Protein AF-A0A832SQQ9-F1 (afdb_monomer_lite)

Foldseek 3Di:
DDDPPPPPPPPLCALVNLCPDPLLVVVLVVQVVLFKDFQVVSCVVVVDDSVVSVVSLVSCVSNPQWKWFDAPNGIMIGGNVQDQQNVQQSCCCVPVVDGDDPVRSVRRVVRIPVVD

Sequence (116 aa):
MFAVIAPLYTRFVKPLEALSNARRRAIYDYIRERGYSWPRELERVFNMAYGEVCWHLTVLERVGLIYNFYALKRRFYVNKGLPLDEAIIKIFREQAGREPSEEEVLKARRSCSQLL

InterPro domains:
  IPR011991 ArsR-like helix-turn-helix domain [cd00090] (16-77)
  IPR036388 Winged helix-like DNA-binding domain superfamily [G3DSA:1.10.10.10] (16-82)
  IPR036390 Winged helix DNA-binding domain superfamily [SSF46785] (10-77)

Radius of gyration: 16.13 Å; chains: 1; bounding box: 37×48×33 Å

Organism: NCBI:txid13773

pLDDT: mean 88.25, std 15.77, range [41.59, 98.12]

Structure (mmCIF, N/CA/C/O backbone):
data_AF-A0A832SQQ9-F1
#
_entry.id   AF-A0A832SQQ9-F1
#
loop_
_atom_site.group_PDB
_atom_site.id
_atom_site.type_symbol
_atom_site.label_atom_id
_atom_site.label_alt_id
_atom_site.label_comp_id
_atom_site.label_asym_id
_atom_site.label_entity_id
_atom_site.label_seq_id
_atom_site.pdbx_PDB_ins_code
_atom_site.Cartn_x
_atom_site.Cartn_y
_atom_site.Cartn_z
_atom_site.occupancy
_atom_site.B_iso_or_equiv
_atom_site.auth_seq_id
_atom_site.auth_comp_id
_atom_site.auth_asym_id
_atom_site.auth_atom_id
_atom_site.pdbx_PDB_model_num
ATOM 1 N N . MET A 1 1 ? 21.762 39.108 -14.648 1.00 44.88 1 MET A N 1
ATOM 2 C CA . MET A 1 1 ? 20.997 38.232 -13.734 1.00 44.88 1 MET A CA 1
ATOM 3 C C . MET A 1 1 ? 20.783 36.918 -14.470 1.00 44.88 1 MET A C 1
ATOM 5 O O . MET A 1 1 ? 20.034 36.901 -15.436 1.00 44.88 1 MET A O 1
ATOM 9 N N . PHE A 1 2 ? 21.559 35.878 -14.155 1.00 41.59 2 PHE A N 1
ATOM 10 C CA . PHE A 1 2 ? 21.510 34.613 -14.895 1.00 41.59 2 PHE A CA 1
ATOM 11 C C . PHE A 1 2 ? 20.227 33.858 -14.538 1.00 41.59 2 PHE A C 1
ATOM 13 O O . PHE A 1 2 ? 20.039 33.457 -13.392 1.00 41.59 2 PHE A O 1
ATOM 20 N N . ALA A 1 3 ? 19.342 33.689 -15.519 1.00 46.78 3 ALA A N 1
ATOM 21 C CA . ALA A 1 3 ? 18.223 32.768 -15.421 1.00 46.78 3 ALA A CA 1
ATOM 22 C C . ALA A 1 3 ? 18.786 31.341 -15.415 1.00 46.78 3 ALA A C 1
ATOM 24 O O . ALA A 1 3 ? 19.327 30.870 -16.416 1.00 46.78 3 ALA A O 1
ATOM 25 N N . VAL A 1 4 ? 18.695 30.664 -14.272 1.00 48.28 4 VAL A N 1
ATOM 26 C CA . VAL A 1 4 ? 18.983 29.233 -14.176 1.00 48.28 4 VAL A CA 1
ATOM 27 C C . VAL A 1 4 ? 17.830 28.507 -14.861 1.00 48.28 4 VAL A C 1
ATOM 29 O O . VAL A 1 4 ? 16.785 28.260 -14.263 1.00 48.28 4 VAL A O 1
ATOM 32 N N . ILE A 1 5 ? 18.003 28.201 -16.145 1.00 49.81 5 ILE A N 1
ATOM 33 C CA . ILE A 1 5 ? 17.126 27.289 -16.876 1.00 49.81 5 ILE A CA 1
ATOM 34 C C . ILE A 1 5 ? 17.463 25.886 -16.364 1.00 49.81 5 ILE A C 1
ATOM 36 O O . ILE A 1 5 ? 18.318 25.192 -16.912 1.00 49.81 5 ILE A O 1
ATOM 40 N N . ALA A 1 6 ? 16.848 25.485 -15.252 1.00 50.78 6 ALA A N 1
ATOM 41 C CA . ALA A 1 6 ? 16.865 24.088 -14.846 1.00 50.78 6 ALA A CA 1
ATOM 42 C C . ALA A 1 6 ? 16.151 23.287 -15.946 1.00 50.78 6 ALA A C 1
ATOM 44 O O . ALA A 1 6 ? 15.021 23.635 -16.307 1.00 50.78 6 ALA A O 1
ATOM 45 N N . PRO A 1 7 ? 16.770 22.246 -16.526 1.00 49.34 7 PRO A N 1
ATOM 46 C CA . PRO A 1 7 ? 16.113 21.497 -17.572 1.00 49.34 7 PRO A CA 1
ATOM 47 C C . PRO A 1 7 ? 14.955 20.725 -16.939 1.00 49.34 7 PRO A C 1
ATOM 49 O O . PRO A 1 7 ? 15.138 19.879 -16.063 1.00 49.34 7 PRO A O 1
ATOM 52 N N . LEU A 1 8 ? 13.750 21.052 -17.400 1.00 50.12 8 LEU A N 1
ATOM 53 C CA . LEU A 1 8 ? 12.468 20.441 -17.067 1.00 50.12 8 LEU A CA 1
ATOM 54 C C . LEU A 1 8 ? 12.406 19.011 -17.639 1.00 50.12 8 LEU A C 1
ATOM 56 O O . LEU A 1 8 ? 11.527 18.665 -18.419 1.00 50.12 8 LEU A O 1
ATOM 60 N N . TYR A 1 9 ? 13.342 18.140 -17.258 1.00 45.09 9 TYR A N 1
ATOM 61 C CA . TYR A 1 9 ? 13.220 16.699 -17.472 1.00 45.09 9 TYR A CA 1
ATOM 62 C C . TYR A 1 9 ? 12.302 16.105 -16.406 1.00 45.09 9 TYR A C 1
ATOM 64 O O . TYR A 1 9 ? 12.638 15.128 -15.738 1.00 45.09 9 TYR A O 1
ATOM 72 N N . THR A 1 10 ? 11.085 16.632 -16.289 1.00 51.34 10 THR A N 1
ATOM 73 C CA . THR A 1 10 ? 9.987 15.796 -15.814 1.00 51.34 10 THR A CA 1
ATOM 74 C C . THR A 1 10 ? 9.669 14.855 -16.973 1.00 51.34 10 THR A C 1
ATOM 76 O O . THR A 1 10 ? 8.699 15.036 -17.701 1.00 51.34 10 THR A O 1
ATOM 79 N N . ARG A 1 11 ? 10.553 13.875 -17.224 1.00 53.19 11 ARG A N 1
ATOM 80 C CA . ARG A 1 11 ? 10.222 12.744 -18.089 1.00 53.19 11 ARG A CA 1
ATOM 81 C C . ARG A 1 11 ? 8.979 12.135 -17.462 1.00 53.19 11 ARG A C 1
ATOM 83 O O . ARG A 1 11 ? 9.046 11.616 -16.348 1.00 53.19 11 ARG A O 1
ATOM 90 N N . PHE A 1 12 ? 7.853 12.240 -18.155 1.00 55.38 12 PHE A N 1
ATOM 91 C CA . PHE A 1 12 ? 6.667 11.457 -17.858 1.00 55.38 12 PHE A CA 1
ATOM 92 C C . PHE A 1 12 ? 7.047 9.995 -18.079 1.00 55.38 12 PHE A C 1
ATOM 94 O O . PHE A 1 12 ? 6.919 9.471 -19.182 1.00 55.38 12 PHE A O 1
ATOM 101 N N . VAL A 1 13 ? 7.610 9.367 -17.045 1.00 59.72 13 VAL A N 1
ATOM 102 C CA . VAL A 1 13 ? 7.920 7.942 -17.057 1.00 59.72 13 VAL A CA 1
ATOM 103 C C . VAL A 1 13 ? 6.582 7.240 -17.203 1.00 59.72 13 VAL A C 1
ATOM 105 O O . VAL A 1 13 ? 5.737 7.304 -16.310 1.00 59.72 13 VAL A O 1
ATOM 108 N N . LYS A 1 14 ? 6.355 6.610 -18.355 1.00 67.12 14 LYS A N 1
ATOM 109 C CA . LYS A 1 14 ? 5.125 5.846 -18.572 1.00 67.12 14 LYS A CA 1
ATOM 110 C C . LYS A 1 14 ? 5.088 4.679 -17.573 1.00 67.12 14 LYS A C 1
ATOM 112 O O . LYS A 1 14 ? 6.150 4.150 -17.240 1.00 67.12 14 LYS A O 1
ATOM 117 N N . PRO A 1 15 ? 3.912 4.204 -17.124 1.00 65.38 15 PRO A N 1
ATOM 118 C CA . PRO A 1 15 ? 3.823 3.073 -16.189 1.00 65.38 15 PRO A CA 1
ATOM 119 C C . PRO A 1 15 ? 4.643 1.841 -16.619 1.00 65.38 15 PRO A C 1
ATOM 121 O O . PRO A 1 15 ? 5.292 1.200 -15.794 1.00 65.38 15 PRO A O 1
ATOM 124 N N . LEU A 1 16 ? 4.696 1.562 -17.927 1.00 66.69 16 LEU A N 1
ATOM 125 C CA . LEU A 1 16 ? 5.508 0.489 -18.514 1.00 66.69 16 LEU A CA 1
ATOM 126 C C . LEU A 1 16 ? 7.021 0.711 -18.337 1.00 66.69 16 LEU A C 1
ATOM 128 O O . LEU A 1 16 ? 7.750 -0.225 -18.016 1.00 66.69 16 LEU A O 1
ATOM 132 N N . GLU A 1 17 ? 7.495 1.949 -18.483 1.00 77.00 17 GLU A N 1
ATOM 133 C CA . GLU A 1 17 ? 8.900 2.307 -18.254 1.00 77.00 17 GLU A CA 1
ATOM 134 C C . GLU A 1 17 ? 9.247 2.278 -16.764 1.00 77.00 17 GLU A C 1
ATOM 136 O O . GLU A 1 17 ? 10.355 1.885 -16.396 1.00 77.00 17 GLU A O 1
ATOM 141 N N . ALA A 1 18 ? 8.302 2.621 -15.882 1.00 77.69 18 ALA A N 1
ATOM 142 C CA . ALA A 1 18 ? 8.503 2.493 -14.444 1.00 77.69 18 ALA A CA 1
ATOM 143 C C . ALA A 1 18 ? 8.769 1.028 -14.071 1.00 77.69 18 ALA A C 1
ATOM 145 O O . ALA A 1 18 ? 9.739 0.737 -13.370 1.00 77.69 18 ALA A O 1
ATOM 146 N N . LEU A 1 19 ? 7.996 0.086 -14.605 1.00 87.31 19 LEU A N 1
ATOM 147 C CA . LEU A 1 19 ? 8.148 -1.344 -14.319 1.00 87.31 19 LEU A CA 1
ATOM 148 C C . LEU A 1 19 ? 9.322 -2.022 -15.054 1.00 87.31 19 LEU A C 1
ATOM 150 O O . LEU A 1 19 ? 9.459 -3.241 -14.965 1.00 87.31 19 LEU A O 1
ATOM 154 N N . SER A 1 20 ? 10.185 -1.280 -15.757 1.00 89.25 20 SER A N 1
ATOM 155 C CA . SER A 1 20 ? 11.415 -1.822 -16.366 1.00 89.25 20 SER A CA 1
ATOM 156 C C . SER A 1 20 ? 12.464 -2.254 -15.333 1.00 89.25 20 SER A C 1
ATOM 158 O O . SER A 1 20 ? 13.247 -3.167 -15.578 1.00 89.25 20 SER A O 1
ATOM 160 N N . ASN A 1 21 ? 12.470 -1.627 -14.154 1.00 92.50 21 ASN A N 1
ATOM 161 C CA . ASN A 1 21 ? 13.371 -1.991 -13.068 1.00 92.50 21 ASN A CA 1
ATOM 162 C C . ASN A 1 21 ? 12.834 -3.232 -12.339 1.00 92.50 21 ASN A C 1
ATOM 164 O O . ASN A 1 21 ? 11.741 -3.187 -11.772 1.00 92.50 21 ASN A O 1
ATOM 168 N N . ALA A 1 22 ? 13.623 -4.310 -12.317 1.00 93.75 22 ALA A N 1
ATOM 169 C CA . ALA A 1 22 ? 13.229 -5.594 -11.736 1.00 93.75 22 ALA A CA 1
ATOM 170 C C . ALA A 1 22 ? 12.831 -5.494 -10.252 1.00 93.75 22 ALA A C 1
ATOM 172 O O . ALA A 1 22 ? 11.816 -6.057 -9.853 1.00 93.75 22 ALA A O 1
ATOM 173 N N . ARG A 1 23 ? 13.572 -4.717 -9.448 1.00 94.62 23 ARG A N 1
ATOM 174 C CA . ARG A 1 23 ? 13.274 -4.498 -8.020 1.00 94.62 23 ARG A CA 1
ATOM 175 C C . ARG A 1 23 ? 11.947 -3.771 -7.834 1.00 94.62 23 ARG A C 1
ATOM 177 O O . ARG A 1 23 ? 11.106 -4.191 -7.047 1.00 94.62 23 ARG A O 1
ATOM 184 N N . ARG A 1 24 ? 11.720 -2.713 -8.617 1.00 95.81 24 ARG A N 1
ATOM 185 C CA . ARG A 1 24 ? 10.461 -1.956 -8.580 1.00 95.81 24 ARG A CA 1
ATOM 186 C C . ARG A 1 24 ? 9.268 -2.794 -9.019 1.00 95.81 24 ARG A C 1
ATOM 188 O O . ARG A 1 24 ? 8.202 -2.672 -8.425 1.00 95.81 24 ARG A O 1
ATOM 195 N N . ARG A 1 25 ? 9.450 -3.623 -10.049 1.00 96.50 25 ARG A N 1
ATOM 196 C CA . ARG A 1 25 ? 8.429 -4.567 -10.505 1.00 96.50 25 ARG A CA 1
ATOM 197 C C . ARG A 1 25 ? 8.075 -5.552 -9.396 1.00 96.50 25 ARG A C 1
ATOM 199 O O . ARG A 1 25 ? 6.904 -5.667 -9.076 1.00 96.50 25 ARG A O 1
ATOM 206 N N . ALA A 1 26 ? 9.073 -6.144 -8.743 1.00 97.06 26 ALA A N 1
ATOM 207 C CA . ALA A 1 26 ? 8.848 -7.075 -7.641 1.00 97.06 26 ALA A CA 1
ATOM 208 C C . ALA A 1 26 ? 8.098 -6.428 -6.459 1.00 97.06 26 ALA A C 1
ATOM 210 O O . ALA A 1 26 ? 7.156 -7.017 -5.935 1.00 97.06 26 ALA A O 1
ATOM 211 N N . ILE A 1 27 ? 8.443 -5.187 -6.085 1.00 9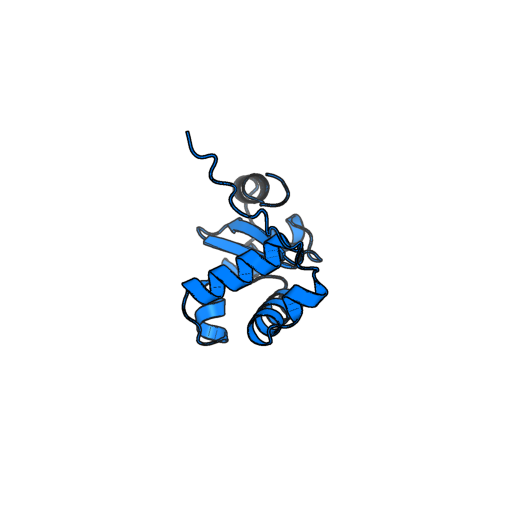7.56 27 ILE A N 1
ATOM 212 C CA . ILE A 1 27 ? 7.697 -4.419 -5.069 1.00 97.56 27 ILE A CA 1
ATOM 213 C C . ILE A 1 27 ? 6.241 -4.202 -5.501 1.00 97.56 27 ILE A C 1
ATOM 215 O O . ILE A 1 27 ? 5.326 -4.371 -4.697 1.00 97.56 27 ILE A O 1
ATOM 219 N N . TYR A 1 28 ? 6.018 -3.812 -6.758 1.00 97.50 28 TYR A N 1
ATOM 220 C CA . TYR A 1 28 ? 4.670 -3.592 -7.277 1.00 97.50 28 TYR A CA 1
ATOM 221 C C . TYR A 1 28 ? 3.841 -4.878 -7.288 1.00 97.50 28 TYR A C 1
ATOM 223 O O . TYR A 1 28 ? 2.703 -4.854 -6.825 1.00 97.50 28 TYR A O 1
ATOM 231 N N . ASP A 1 29 ? 4.405 -5.982 -7.775 1.00 97.50 29 ASP A N 1
ATOM 232 C CA . ASP A 1 29 ? 3.724 -7.2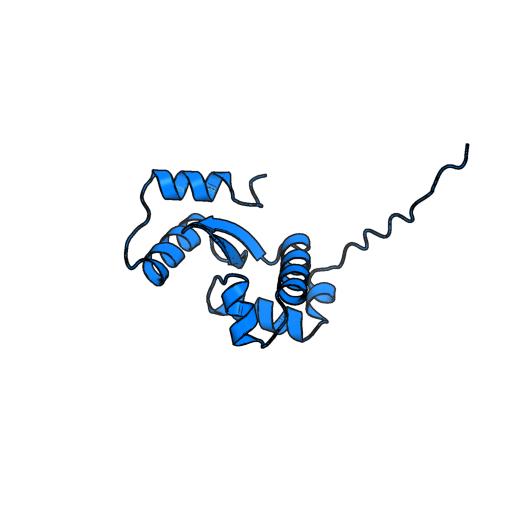74 -7.833 1.00 97.50 29 ASP A CA 1
ATOM 233 C C . ASP A 1 29 ? 3.357 -7.755 -6.423 1.00 97.50 29 ASP A C 1
ATOM 235 O O . ASP A 1 29 ? 2.207 -8.120 -6.193 1.00 97.50 29 ASP A O 1
ATOM 239 N N . TYR A 1 30 ? 4.261 -7.603 -5.449 1.00 98.12 30 TYR A N 1
ATOM 240 C CA . TYR A 1 30 ? 3.983 -7.904 -4.042 1.00 98.12 30 TYR A CA 1
ATOM 241 C C . TYR A 1 30 ? 2.822 -7.071 -3.474 1.00 98.12 30 TYR A C 1
ATOM 243 O O . TYR A 1 30 ? 1.896 -7.612 -2.865 1.00 98.12 30 TYR A O 1
ATOM 251 N N . ILE A 1 31 ? 2.824 -5.751 -3.707 1.00 97.50 31 ILE A N 1
ATOM 252 C CA . ILE A 1 31 ? 1.726 -4.868 -3.279 1.00 97.50 31 ILE A CA 1
ATOM 253 C C . ILE A 1 31 ? 0.426 -5.223 -4.006 1.00 97.50 31 ILE A C 1
ATOM 255 O O . ILE A 1 31 ? -0.641 -5.142 -3.410 1.00 97.50 31 ILE A O 1
ATOM 259 N N . ARG A 1 32 ? 0.481 -5.608 -5.283 1.00 96.69 32 ARG A N 1
ATOM 260 C CA . ARG A 1 32 ? -0.696 -5.988 -6.074 1.00 96.69 32 ARG A CA 1
ATOM 261 C C . ARG A 1 32 ? -1.318 -7.290 -5.575 1.00 96.69 32 ARG A C 1
ATOM 263 O O . ARG A 1 32 ? -2.531 -7.341 -5.419 1.00 96.69 32 ARG A O 1
ATOM 270 N N . GLU A 1 33 ? -0.507 -8.310 -5.322 1.00 96.25 33 GLU A N 1
ATOM 271 C CA . GLU A 1 33 ? -0.964 -9.629 -4.869 1.00 96.25 33 GLU A CA 1
ATOM 272 C C . GLU A 1 33 ? -1.550 -9.567 -3.460 1.00 96.25 33 GLU A C 1
ATOM 274 O O . GLU A 1 33 ? -2.619 -10.115 -3.195 1.00 96.25 33 GLU A O 1
ATOM 279 N N . ARG A 1 34 ? -0.891 -8.838 -2.556 1.00 95.38 34 ARG A N 1
ATOM 280 C CA . ARG A 1 34 ? -1.387 -8.659 -1.191 1.00 95.38 34 ARG A CA 1
ATOM 281 C C . ARG A 1 34 ? -2.492 -7.609 -1.086 1.00 95.38 34 ARG A C 1
ATOM 283 O O . ARG A 1 34 ? -3.355 -7.686 -0.213 1.00 95.38 34 ARG A O 1
ATOM 290 N N . GLY A 1 35 ? -2.472 -6.608 -1.952 1.00 95.88 35 GLY A N 1
ATOM 291 C CA . GLY A 1 35 ? -3.320 -5.418 -1.916 1.00 95.88 35 GLY A CA 1
ATOM 292 C C . GLY A 1 35 ? -2.632 -4.203 -1.288 1.00 95.88 35 GLY A C 1
ATOM 293 O O . GLY A 1 35 ? -2.883 -3.082 -1.725 1.00 95.88 35 GLY A O 1
ATOM 294 N N . TYR A 1 36 ? -1.738 -4.390 -0.309 1.00 97.56 36 TYR A N 1
ATOM 295 C CA . TYR A 1 36 ? -1.021 -3.298 0.354 1.00 97.56 36 TYR A CA 1
ATOM 296 C C . TYR A 1 36 ? 0.335 -3.735 0.930 1.00 97.56 36 TYR A C 1
ATOM 298 O O . TYR A 1 36 ? 0.613 -4.924 1.059 1.00 97.56 36 TYR A O 1
ATOM 306 N N . SER A 1 37 ? 1.165 -2.762 1.316 1.00 98.00 37 SER A N 1
ATOM 307 C CA . SER A 1 37 ? 2.387 -2.962 2.109 1.00 98.00 37 SER A CA 1
ATOM 308 C C . SER A 1 37 ? 2.783 -1.668 2.841 1.00 98.00 37 SER A C 1
ATOM 310 O O . SER A 1 37 ? 2.201 -0.604 2.615 1.00 98.00 37 SER A O 1
ATOM 312 N N . TRP A 1 38 ? 3.802 -1.718 3.705 1.00 97.62 38 TRP A N 1
ATOM 313 C CA . TRP A 1 38 ? 4.461 -0.524 4.267 1.00 97.62 38 TRP A CA 1
ATOM 314 C C . TRP A 1 38 ? 5.996 -0.587 4.114 1.00 97.62 38 TRP A C 1
ATOM 316 O O . TRP A 1 38 ? 6.544 -1.678 3.952 1.00 97.62 38 TRP A O 1
ATOM 326 N N . PRO A 1 39 ? 6.733 0.545 4.177 1.00 97.19 39 PRO A N 1
ATOM 327 C CA . PRO A 1 39 ? 8.165 0.573 3.847 1.00 97.19 39 PRO A CA 1
ATOM 328 C C . PRO A 1 39 ? 9.029 -0.411 4.647 1.00 97.19 39 PRO A C 1
ATOM 330 O O . PRO A 1 39 ? 9.823 -1.137 4.063 1.00 97.19 39 PRO A O 1
ATOM 333 N N . ARG A 1 40 ? 8.826 -0.496 5.971 1.00 96.81 40 ARG A N 1
ATOM 334 C CA . ARG A 1 40 ? 9.589 -1.411 6.846 1.00 96.81 40 ARG A CA 1
ATOM 335 C C . ARG A 1 40 ? 9.389 -2.888 6.511 1.00 96.81 40 ARG A C 1
ATOM 337 O O . ARG A 1 40 ? 10.248 -3.706 6.815 1.00 96.81 40 ARG A O 1
ATOM 344 N N . GLU A 1 41 ? 8.238 -3.243 5.957 1.00 96.94 41 GLU A N 1
ATOM 345 C CA . GLU A 1 41 ? 7.983 -4.605 5.502 1.00 96.94 41 GLU A CA 1
ATOM 346 C C . GLU A 1 41 ? 8.728 -4.896 4.205 1.00 96.94 41 GLU A C 1
ATOM 348 O O . GLU A 1 41 ? 9.421 -5.904 4.120 1.00 96.94 41 GLU A O 1
ATOM 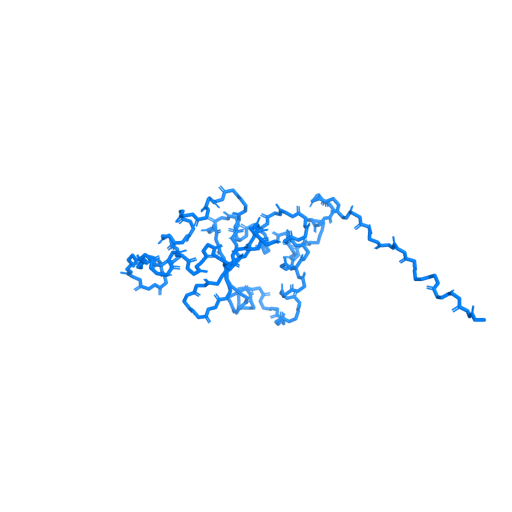353 N N . LEU A 1 42 ? 8.681 -3.972 3.246 1.00 97.50 42 LEU A N 1
ATOM 354 C CA . LEU A 1 42 ? 9.397 -4.108 1.979 1.00 97.50 42 LEU A CA 1
ATOM 355 C C . LEU A 1 42 ? 10.916 -4.176 2.179 1.00 97.50 42 LEU A C 1
ATOM 357 O O . LEU A 1 42 ? 11.571 -4.960 1.502 1.00 97.50 42 LEU A O 1
ATOM 361 N N . GLU A 1 43 ? 11.473 -3.427 3.139 1.00 97.69 43 GLU A N 1
ATOM 362 C CA . GLU A 1 43 ? 12.889 -3.558 3.519 1.00 97.69 43 GLU A CA 1
ATOM 363 C C . GLU A 1 43 ? 13.247 -5.004 3.884 1.00 97.69 43 GLU A C 1
ATOM 365 O O . GLU A 1 43 ? 14.259 -5.522 3.423 1.00 97.69 43 GLU A O 1
ATOM 370 N N . ARG A 1 44 ? 12.402 -5.667 4.686 1.00 97.25 44 ARG A N 1
ATOM 371 C CA . ARG A 1 44 ? 12.632 -7.042 5.155 1.00 97.25 44 ARG A CA 1
ATOM 372 C C . ARG A 1 44 ? 12.420 -8.069 4.053 1.00 97.25 44 ARG A C 1
ATOM 374 O O . ARG A 1 44 ? 13.218 -8.987 3.928 1.00 97.25 44 ARG A O 1
ATOM 381 N N . VAL A 1 45 ? 11.355 -7.911 3.268 1.00 97.06 45 VAL A N 1
ATOM 382 C CA . VAL A 1 45 ? 10.996 -8.845 2.191 1.00 97.06 45 VAL A CA 1
ATOM 383 C C . VAL A 1 45 ? 12.039 -8.819 1.076 1.00 97.06 45 VAL A C 1
ATOM 385 O O . VAL A 1 45 ? 12.419 -9.867 0.564 1.00 97.06 45 VAL A O 1
ATOM 388 N N . PHE A 1 46 ? 12.524 -7.631 0.715 1.00 95.81 46 PHE A N 1
ATOM 389 C CA . PHE A 1 46 ? 13.407 -7.450 -0.435 1.00 95.81 46 PHE A CA 1
ATOM 390 C C . PHE A 1 46 ? 14.880 -7.226 -0.073 1.00 95.81 46 PHE A C 1
ATOM 392 O O . PHE A 1 46 ? 15.704 -7.088 -0.977 1.00 95.81 46 PHE A O 1
ATOM 399 N N . ASN A 1 47 ? 15.216 -7.201 1.222 1.00 96.12 47 ASN A N 1
ATOM 400 C CA . ASN A 1 47 ? 16.556 -6.914 1.739 1.00 96.12 47 ASN A CA 1
ATOM 401 C C . ASN A 1 47 ? 17.153 -5.624 1.134 1.00 96.12 47 ASN A C 1
ATOM 403 O O . ASN A 1 47 ? 18.237 -5.622 0.550 1.00 96.12 47 ASN A O 1
ATOM 407 N N . MET A 1 48 ? 16.392 -4.529 1.225 1.00 94.94 48 MET A N 1
ATOM 408 C CA . MET A 1 48 ? 16.726 -3.219 0.649 1.00 94.94 48 MET A CA 1
ATOM 409 C C . MET A 1 48 ? 16.853 -2.151 1.729 1.00 94.94 48 MET A C 1
ATOM 411 O O . MET A 1 48 ? 16.201 -2.220 2.769 1.00 94.94 48 MET A O 1
ATOM 415 N N . ALA A 1 49 ? 1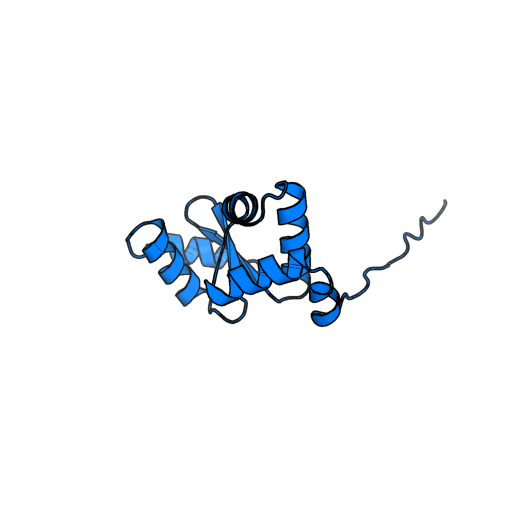7.640 -1.111 1.447 1.00 96.62 49 ALA A N 1
ATOM 416 C CA . ALA A 1 49 ? 17.715 0.059 2.311 1.00 96.62 49 ALA A CA 1
ATOM 417 C C . ALA A 1 49 ? 16.416 0.884 2.250 1.00 96.62 49 ALA A C 1
ATOM 419 O O . ALA A 1 49 ? 15.836 1.071 1.177 1.00 96.62 49 ALA A O 1
ATOM 420 N N . TYR A 1 50 ? 16.011 1.474 3.380 1.00 94.94 50 TYR A N 1
ATOM 421 C CA . TYR A 1 50 ? 14.816 2.323 3.490 1.00 94.94 50 TYR A CA 1
ATOM 422 C C . TYR A 1 50 ? 14.682 3.369 2.373 1.00 94.94 50 TYR A C 1
ATOM 424 O O . TYR A 1 50 ? 13.607 3.540 1.795 1.00 94.94 50 TYR A O 1
ATOM 432 N N . GLY A 1 51 ? 15.776 4.076 2.066 1.00 96.12 51 GLY A N 1
ATOM 433 C CA . GLY A 1 51 ? 15.794 5.118 1.038 1.00 96.12 51 GLY A CA 1
ATOM 434 C C . GLY A 1 51 ? 15.503 4.577 -0.362 1.00 96.12 51 GLY A C 1
ATOM 435 O O . GLY A 1 51 ? 14.757 5.199 -1.116 1.00 96.12 51 GLY A O 1
ATOM 436 N N . GLU A 1 52 ? 16.021 3.388 -0.681 1.00 95.69 52 GLU A N 1
ATOM 437 C CA . GLU A 1 52 ? 15.772 2.709 -1.956 1.00 95.69 52 GLU A CA 1
ATOM 438 C C . GLU A 1 52 ? 14.299 2.295 -2.081 1.00 95.69 52 GLU A C 1
ATOM 440 O O . GLU A 1 52 ? 13.651 2.585 -3.089 1.00 95.69 52 GLU A O 1
ATOM 445 N N . VAL A 1 53 ? 13.731 1.708 -1.022 1.00 97.44 53 VAL A N 1
ATOM 446 C CA . VAL A 1 53 ? 12.303 1.358 -0.959 1.00 97.44 53 VAL A CA 1
ATOM 447 C C . VAL A 1 53 ? 11.430 2.599 -1.157 1.00 97.44 53 VAL A C 1
ATOM 449 O O . VAL A 1 53 ? 10.519 2.596 -1.986 1.00 97.44 53 VAL A O 1
ATOM 452 N N . CYS A 1 54 ? 11.719 3.688 -0.440 1.00 96.62 54 CYS A N 1
ATOM 453 C CA . CYS A 1 54 ? 10.954 4.931 -0.549 1.00 96.62 54 CYS A CA 1
ATOM 454 C C . CYS A 1 54 ? 11.033 5.537 -1.951 1.00 96.62 54 CYS A C 1
ATOM 456 O O . CYS A 1 54 ? 10.030 6.041 -2.461 1.00 96.62 54 CYS A O 1
ATOM 458 N N . TRP A 1 55 ? 12.196 5.458 -2.600 1.00 95.06 55 TRP A N 1
ATOM 459 C CA . TRP A 1 55 ? 12.346 5.889 -3.984 1.00 95.06 55 TRP A CA 1
ATOM 460 C C . TRP A 1 55 ? 11.480 5.055 -4.935 1.00 95.06 55 TRP A C 1
ATOM 462 O O . TRP A 1 55 ? 10.730 5.621 -5.733 1.00 95.06 55 TRP A O 1
ATOM 472 N N . HIS A 1 56 ? 11.515 3.723 -4.824 1.00 96.12 56 HIS A N 1
ATOM 473 C CA . HIS A 1 56 ? 10.675 2.847 -5.643 1.00 96.12 56 HIS A CA 1
ATOM 474 C C . HIS A 1 56 ? 9.184 3.145 -5.470 1.00 96.12 56 HIS A C 1
ATOM 476 O O . HIS A 1 56 ? 8.476 3.279 -6.469 1.00 96.12 56 HIS A O 1
ATOM 482 N N . LEU A 1 57 ? 8.728 3.306 -4.227 1.00 96.44 57 LEU A N 1
ATOM 483 C CA . LEU A 1 57 ? 7.343 3.651 -3.906 1.00 96.44 57 LEU A CA 1
ATOM 484 C C . LEU A 1 57 ? 6.947 5.018 -4.467 1.00 96.44 57 LEU A C 1
ATOM 486 O O . LEU A 1 57 ? 5.887 5.139 -5.069 1.00 96.44 57 LEU A O 1
ATOM 490 N N . THR A 1 58 ? 7.826 6.018 -4.362 1.00 94.44 58 THR A N 1
ATOM 491 C CA . THR A 1 58 ? 7.597 7.354 -4.938 1.00 94.44 58 THR A CA 1
ATOM 492 C C . THR A 1 58 ? 7.418 7.277 -6.453 1.00 94.44 58 THR A C 1
ATOM 494 O O . THR A 1 58 ? 6.537 7.927 -7.009 1.00 94.44 58 THR A O 1
ATOM 497 N N . VAL A 1 59 ? 8.235 6.476 -7.146 1.00 93.50 59 VAL A N 1
ATOM 498 C CA . VAL A 1 59 ? 8.096 6.289 -8.598 1.00 93.50 59 VAL A CA 1
ATOM 499 C C . VAL A 1 59 ? 6.770 5.606 -8.930 1.00 93.50 59 VAL A C 1
ATOM 501 O O . VAL A 1 59 ? 6.072 6.078 -9.821 1.00 93.50 59 VAL A O 1
ATOM 504 N N . LEU A 1 60 ? 6.409 4.534 -8.215 1.00 95.00 60 LEU A N 1
ATOM 505 C CA . LEU A 1 60 ? 5.156 3.797 -8.428 1.00 95.00 60 LEU A CA 1
ATOM 506 C C . LEU A 1 60 ? 3.912 4.657 -8.163 1.00 95.00 60 LEU A C 1
ATOM 508 O O . LEU A 1 60 ? 2.936 4.570 -8.908 1.00 95.00 60 LEU A O 1
ATOM 512 N N . GLU A 1 61 ? 3.955 5.495 -7.131 1.00 94.44 61 GLU A N 1
ATOM 513 C CA . GLU A 1 61 ? 2.891 6.444 -6.811 1.00 94.44 61 GLU A CA 1
ATOM 514 C C . GLU A 1 61 ? 2.761 7.519 -7.893 1.00 94.44 61 GLU A C 1
ATOM 516 O O . GLU A 1 61 ? 1.665 7.758 -8.394 1.00 94.44 61 GLU A O 1
ATOM 521 N N . ARG A 1 62 ? 3.879 8.118 -8.324 1.00 90.81 62 ARG A N 1
ATOM 522 C CA . ARG A 1 62 ? 3.883 9.160 -9.366 1.00 90.81 62 ARG A CA 1
ATOM 523 C C . ARG A 1 62 ? 3.297 8.687 -10.692 1.00 90.81 62 ARG A C 1
ATOM 525 O O . ARG A 1 62 ? 2.681 9.480 -11.393 1.00 90.81 62 ARG A O 1
ATOM 532 N N . VAL A 1 63 ? 3.485 7.415 -11.043 1.00 90.69 63 VAL A N 1
ATOM 533 C CA . VAL A 1 63 ? 2.887 6.828 -12.256 1.00 90.69 63 VAL A CA 1
ATOM 534 C C . VAL A 1 63 ? 1.479 6.268 -12.024 1.00 90.69 63 VAL A C 1
ATOM 536 O O . VAL A 1 63 ? 0.895 5.677 -12.930 1.00 90.69 63 VAL A O 1
ATOM 539 N N . GLY A 1 64 ? 0.928 6.442 -10.819 1.00 91.88 64 GLY A N 1
ATOM 540 C CA . GLY A 1 64 ? -0.440 6.079 -10.474 1.00 91.88 64 GLY A CA 1
ATOM 541 C C . GLY A 1 64 ? -0.693 4.577 -10.420 1.00 91.88 64 GLY A C 1
ATOM 542 O O . GLY A 1 64 ? -1.809 4.155 -10.704 1.00 91.88 64 GLY A O 1
ATOM 543 N N . LEU A 1 65 ? 0.312 3.759 -10.099 1.00 94.31 65 LEU A N 1
ATOM 544 C CA . LEU A 1 65 ? 0.136 2.312 -9.909 1.00 94.31 65 LEU A CA 1
ATOM 545 C C . LEU A 1 65 ? -0.280 1.956 -8.477 1.00 94.31 65 LEU A C 1
ATOM 547 O O . LEU A 1 65 ? -0.942 0.941 -8.246 1.00 94.31 65 LEU A O 1
ATOM 551 N N . ILE A 1 66 ? 0.099 2.804 -7.527 1.00 96.50 66 ILE A N 1
ATOM 552 C CA . ILE A 1 66 ? -0.243 2.700 -6.112 1.00 96.50 66 ILE A CA 1
ATOM 553 C C . ILE A 1 66 ? -0.681 4.069 -5.595 1.00 96.50 66 ILE A C 1
ATOM 555 O O . ILE A 1 66 ? -0.395 5.093 -6.215 1.00 96.50 66 ILE A O 1
ATOM 559 N N . TYR A 1 67 ? -1.336 4.081 -4.445 1.00 96.56 67 TYR A N 1
ATOM 560 C CA . TYR A 1 67 ? -1.590 5.282 -3.655 1.00 96.56 67 TYR A CA 1
ATOM 561 C C . TYR A 1 67 ? -1.183 5.042 -2.206 1.00 96.56 67 TYR A C 1
ATOM 563 O O . TYR A 1 67 ? -0.882 3.908 -1.824 1.00 96.56 67 TYR A O 1
ATOM 571 N N . ASN A 1 68 ? -1.151 6.096 -1.394 1.00 97.38 68 ASN A N 1
ATOM 572 C CA . ASN A 1 68 ? -0.819 5.968 0.016 1.00 97.38 68 ASN A CA 1
ATOM 573 C C . ASN A 1 68 ? -1.824 6.684 0.919 1.00 97.38 68 ASN A C 1
ATOM 575 O O . ASN A 1 68 ? -2.462 7.651 0.512 1.00 97.38 68 ASN A O 1
ATOM 579 N N . PHE A 1 69 ? -1.949 6.200 2.150 1.00 97.06 69 PHE A N 1
ATOM 580 C CA . PHE A 1 69 ? -2.658 6.890 3.224 1.00 97.06 69 PHE A CA 1
ATOM 581 C C . PHE A 1 69 ? -2.057 6.529 4.582 1.00 97.06 69 PHE A C 1
ATOM 583 O O . PHE A 1 69 ? -1.261 5.589 4.711 1.00 97.06 69 PHE A O 1
ATOM 590 N N . TYR A 1 70 ? -2.424 7.288 5.612 1.00 95.31 70 TYR A N 1
ATOM 591 C CA . TYR A 1 70 ? -1.964 7.051 6.973 1.00 95.31 70 TYR A CA 1
ATOM 592 C C . TYR A 1 70 ? -2.995 6.258 7.780 1.00 95.31 70 TYR A C 1
ATOM 594 O O . TYR A 1 70 ? -4.155 6.649 7.886 1.00 95.31 70 TYR A O 1
ATOM 602 N N . ALA A 1 71 ? -2.559 5.159 8.392 1.00 95.25 71 ALA A N 1
ATOM 603 C CA . ALA A 1 71 ? -3.352 4.360 9.324 1.00 95.25 71 ALA A CA 1
ATOM 604 C C . ALA A 1 71 ? -2.430 3.665 10.329 1.00 95.25 71 ALA A C 1
ATOM 606 O O . ALA A 1 71 ? -1.242 3.500 10.072 1.00 95.25 71 ALA A O 1
ATOM 607 N N . LEU A 1 72 ? -2.940 3.266 11.498 1.00 94.12 72 LEU A N 1
ATOM 608 C CA . LEU A 1 72 ? -2.170 2.500 12.498 1.00 94.12 72 LEU A CA 1
ATOM 609 C C . LEU A 1 72 ? -0.761 3.073 12.778 1.00 94.12 72 LEU A C 1
ATOM 611 O O . LEU A 1 72 ? 0.225 2.337 12.898 1.00 94.12 72 LEU A O 1
ATOM 615 N N . LYS A 1 73 ? -0.672 4.411 12.846 1.00 92.94 73 LYS A N 1
ATOM 616 C CA . LYS A 1 73 ? 0.563 5.184 13.068 1.00 92.94 73 LYS A CA 1
ATOM 617 C C . LYS A 1 73 ? 1.662 4.959 12.014 1.00 92.94 73 LYS A C 1
ATOM 619 O O . LYS A 1 73 ? 2.841 5.123 12.320 1.00 92.94 73 LYS A O 1
ATOM 624 N N . ARG A 1 74 ? 1.305 4.574 10.787 1.00 95.06 74 ARG A N 1
ATOM 625 C CA . ARG A 1 74 ? 2.246 4.414 9.672 1.00 95.06 74 ARG A CA 1
ATOM 626 C C . ARG A 1 74 ? 1.594 4.727 8.326 1.00 95.06 74 ARG A C 1
ATOM 628 O O . ARG A 1 74 ? 0.375 4.768 8.192 1.00 95.06 74 ARG A O 1
ATOM 635 N N . ARG A 1 75 ? 2.430 4.935 7.311 1.00 95.94 75 ARG A N 1
ATOM 636 C CA . ARG A 1 75 ? 1.984 5.101 5.925 1.00 95.94 75 ARG A CA 1
ATOM 637 C C . ARG A 1 75 ? 1.896 3.740 5.242 1.00 95.94 75 ARG A C 1
ATOM 639 O O . ARG A 1 75 ? 2.890 3.012 5.202 1.00 95.94 75 ARG A O 1
ATOM 646 N N . PHE A 1 76 ? 0.725 3.436 4.701 1.00 97.56 76 PHE A N 1
ATOM 647 C CA . PHE A 1 76 ? 0.486 2.258 3.878 1.00 97.56 76 PHE A CA 1
ATOM 648 C C . PHE A 1 76 ? 0.466 2.647 2.409 1.00 97.56 76 PHE A C 1
ATOM 650 O O . PHE A 1 76 ? -0.023 3.717 2.059 1.00 97.56 76 PHE A O 1
ATOM 657 N N . TYR A 1 77 ? 1.002 1.766 1.574 1.00 97.88 77 TYR A N 1
ATOM 658 C CA . TYR A 1 77 ? 0.996 1.875 0.124 1.00 97.88 77 TYR A CA 1
ATOM 659 C C . TYR A 1 77 ? 0.116 0.767 -0.427 1.00 97.88 77 TYR A C 1
ATOM 661 O O . TYR A 1 77 ? 0.317 -0.402 -0.099 1.00 97.88 77 TYR A O 1
ATOM 669 N N . VAL A 1 78 ? -0.867 1.144 -1.230 1.00 97.75 78 VAL A N 1
ATOM 670 C CA . VAL A 1 78 ? -1.964 0.274 -1.641 1.00 97.75 78 VAL A CA 1
ATOM 671 C C . VAL A 1 78 ? -2.047 0.237 -3.153 1.00 97.75 78 VAL A C 1
ATOM 673 O O . VAL A 1 78 ? -1.835 1.248 -3.827 1.00 97.75 78 VAL A O 1
ATOM 676 N N . ASN A 1 79 ? -2.326 -0.944 -3.695 1.00 96.75 79 ASN A N 1
ATOM 677 C CA . ASN A 1 79 ? -2.556 -1.104 -5.119 1.00 96.75 79 ASN A CA 1
ATOM 678 C C . ASN A 1 79 ? -3.749 -0.248 -5.566 1.00 96.75 79 ASN A C 1
ATOM 680 O O . ASN A 1 79 ? -4.800 -0.283 -4.937 1.00 96.75 79 ASN A O 1
ATOM 684 N N . LYS A 1 80 ? -3.620 0.468 -6.688 1.00 94.44 80 LYS A N 1
ATOM 685 C CA . LYS A 1 80 ? -4.708 1.315 -7.207 1.00 94.44 80 LYS A CA 1
ATOM 686 C C . LYS A 1 80 ? -6.001 0.551 -7.533 1.00 94.44 80 LYS A C 1
ATOM 688 O O . LYS A 1 80 ? -7.065 1.156 -7.545 1.00 94.44 80 LYS A O 1
ATOM 693 N N . GLY A 1 81 ? -5.916 -0.746 -7.819 1.00 93.56 81 GLY A N 1
ATOM 694 C CA . GLY A 1 81 ? -7.073 -1.599 -8.074 1.00 93.56 81 GLY A CA 1
ATOM 695 C C . GLY A 1 81 ? -7.879 -1.960 -6.824 1.00 93.56 81 GLY A C 1
ATOM 696 O O . GLY A 1 81 ? -8.994 -2.442 -6.975 1.00 93.56 81 GLY A O 1
ATOM 697 N N . LEU A 1 82 ? -7.351 -1.728 -5.615 1.00 94.50 82 LEU A N 1
ATOM 698 C CA . LEU A 1 82 ? -8.085 -1.925 -4.366 1.00 94.50 82 LEU A CA 1
ATOM 699 C C . LEU A 1 82 ? -8.719 -0.590 -3.936 1.00 94.50 82 LEU A C 1
ATOM 701 O O . LEU A 1 82 ? -7.977 0.369 -3.722 1.00 94.50 82 LEU A O 1
ATOM 705 N N . PRO A 1 83 ? -10.054 -0.488 -3.807 1.00 94.81 83 PRO A N 1
ATOM 706 C CA . PRO A 1 83 ? -10.706 0.736 -3.347 1.00 94.81 83 PRO A CA 1
ATOM 707 C C . PRO A 1 83 ? -10.272 1.140 -1.934 1.00 94.81 83 PRO A C 1
ATOM 709 O O . PRO A 1 83 ? -10.008 0.292 -1.082 1.00 94.81 83 PRO A O 1
ATOM 712 N N . LEU A 1 84 ? -10.248 2.448 -1.655 1.00 94.00 84 LEU A N 1
ATOM 713 C CA . LEU A 1 84 ? -9.775 2.989 -0.376 1.00 94.00 84 LEU A CA 1
ATOM 714 C C . LEU A 1 84 ? -10.505 2.401 0.835 1.00 94.00 84 LEU A C 1
ATOM 716 O O . LEU A 1 84 ? -9.850 2.000 1.792 1.00 94.00 84 LEU A O 1
ATOM 720 N N . ASP A 1 85 ? -11.833 2.327 0.798 1.00 94.19 85 ASP A N 1
ATOM 721 C CA . ASP A 1 85 ? -12.616 1.830 1.932 1.00 94.19 85 ASP A CA 1
ATOM 722 C C . ASP A 1 85 ? -12.348 0.344 2.203 1.00 94.19 85 ASP A C 1
ATOM 724 O O . ASP A 1 85 ? -12.122 -0.049 3.350 1.00 94.19 85 ASP A O 1
ATOM 728 N N . GLU A 1 86 ? -12.258 -0.463 1.143 1.00 95.94 86 GLU A N 1
ATOM 729 C CA . GLU A 1 86 ? -11.870 -1.873 1.238 1.00 95.94 86 GLU A CA 1
ATOM 730 C C . GLU A 1 86 ? -10.446 -2.025 1.780 1.00 95.94 86 GLU A C 1
ATOM 732 O O . GLU A 1 86 ? -10.195 -2.864 2.646 1.00 95.94 86 GLU A O 1
ATOM 737 N N . ALA A 1 87 ? -9.515 -1.181 1.328 1.00 96.56 87 ALA A N 1
ATOM 738 C CA . ALA A 1 87 ? -8.142 -1.180 1.808 1.00 96.56 87 ALA A CA 1
ATOM 739 C C . ALA A 1 87 ? -8.051 -0.842 3.300 1.00 96.56 87 ALA A C 1
ATOM 741 O O . ALA A 1 87 ? -7.313 -1.506 4.027 1.00 96.56 87 ALA A O 1
ATOM 742 N N . ILE A 1 88 ? -8.805 0.158 3.771 1.00 96.56 88 ILE A N 1
ATOM 743 C CA . ILE A 1 88 ? -8.846 0.527 5.190 1.00 96.56 88 ILE A CA 1
ATOM 744 C C . ILE A 1 88 ? -9.350 -0.665 6.008 1.00 96.56 88 ILE A C 1
ATOM 746 O O . ILE A 1 88 ? -8.659 -1.100 6.929 1.00 96.56 88 ILE A O 1
ATOM 750 N N . ILE A 1 89 ? -10.500 -1.243 5.651 1.00 96.75 89 ILE A N 1
ATOM 751 C CA . ILE A 1 89 ? -11.072 -2.388 6.377 1.00 96.75 89 ILE A CA 1
ATOM 752 C C . ILE A 1 89 ? -10.087 -3.562 6.398 1.00 96.75 89 ILE A C 1
ATOM 754 O O . ILE A 1 89 ? -9.815 -4.122 7.462 1.00 96.75 89 ILE A O 1
ATOM 758 N N . LYS A 1 90 ? -9.505 -3.898 5.240 1.00 97.06 90 LYS A N 1
ATOM 759 C CA . LYS A 1 90 ? -8.536 -4.989 5.101 1.00 97.06 90 LYS A CA 1
ATOM 760 C C . LYS A 1 90 ? -7.316 -4.784 5.998 1.00 97.06 90 LYS A C 1
ATOM 762 O O . LYS A 1 90 ? -6.965 -5.678 6.763 1.00 97.06 90 LYS A O 1
ATOM 767 N N . ILE A 1 91 ? -6.704 -3.599 5.952 1.00 97.12 91 ILE A N 1
ATOM 768 C CA . ILE A 1 91 ? -5.515 -3.271 6.749 1.00 97.12 91 ILE A CA 1
ATOM 769 C C . ILE A 1 91 ? -5.819 -3.361 8.244 1.00 97.12 91 ILE A C 1
ATOM 771 O O . ILE A 1 91 ? -5.033 -3.939 8.991 1.00 97.12 91 ILE A O 1
ATOM 775 N N . PHE A 1 92 ? -6.947 -2.818 8.700 1.00 97.38 92 PHE A N 1
ATOM 776 C CA . PHE A 1 92 ? -7.316 -2.876 10.114 1.00 97.38 92 PHE A CA 1
ATOM 777 C C . PHE A 1 92 ? -7.584 -4.308 10.581 1.00 97.38 92 PHE A C 1
ATOM 779 O O . PHE A 1 92 ? -7.068 -4.717 11.625 1.00 97.38 92 PHE A O 1
ATOM 786 N N . ARG A 1 93 ? -8.291 -5.104 9.774 1.00 96.69 93 ARG A N 1
ATOM 787 C CA . ARG A 1 93 ? -8.556 -6.509 10.085 1.00 96.69 93 ARG A CA 1
ATOM 788 C C . ARG A 1 93 ? -7.262 -7.321 10.169 1.00 96.69 93 ARG A C 1
ATOM 790 O O . ARG A 1 93 ? -7.066 -8.039 11.142 1.00 96.69 93 ARG A O 1
ATOM 797 N N . GLU A 1 94 ? -6.359 -7.1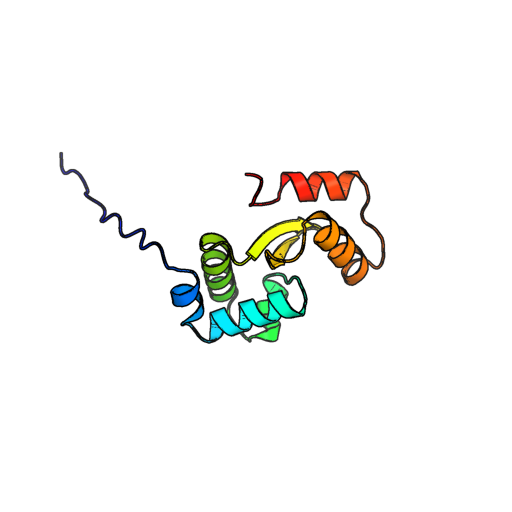71 9.202 1.00 96.50 94 GLU A N 1
ATOM 798 C CA . GLU A 1 94 ? -5.113 -7.948 9.142 1.00 96.50 94 GLU A CA 1
ATOM 799 C C . GLU A 1 94 ? -4.038 -7.474 10.131 1.00 96.50 94 GLU A C 1
ATOM 801 O O . GLU A 1 94 ? -3.245 -8.284 10.603 1.00 96.50 94 GLU A O 1
ATOM 806 N N . GLN A 1 95 ? -3.957 -6.173 10.430 1.00 96.25 95 GLN A N 1
ATOM 807 C CA . GLN A 1 95 ? -2.880 -5.615 11.262 1.00 96.25 95 GLN A CA 1
ATOM 808 C C . GLN A 1 95 ? -3.284 -5.357 12.713 1.00 96.25 95 GLN A C 1
ATOM 810 O O . GLN A 1 95 ? -2.414 -5.335 13.583 1.00 96.25 95 GLN A O 1
ATOM 815 N N . ALA A 1 96 ? -4.568 -5.121 12.981 1.00 94.75 96 ALA A N 1
ATOM 816 C CA . ALA A 1 96 ? -5.080 -4.835 14.319 1.00 94.75 96 ALA A CA 1
ATOM 817 C C . ALA A 1 96 ? -6.086 -5.883 14.822 1.00 94.75 96 ALA A C 1
ATOM 819 O O . ALA A 1 96 ? -6.476 -5.816 15.985 1.00 94.75 96 ALA A O 1
ATOM 820 N N . GLY A 1 97 ? -6.515 -6.834 13.980 1.00 95.69 97 GLY A N 1
ATOM 821 C CA . GLY A 1 97 ? -7.476 -7.873 14.364 1.00 95.69 97 GLY A CA 1
ATOM 822 C C . GLY A 1 97 ? -8.887 -7.343 14.638 1.00 95.69 97 GLY A C 1
ATOM 823 O O . GLY A 1 97 ? -9.679 -8.026 15.280 1.00 95.69 97 GLY A O 1
ATOM 824 N N . ARG A 1 98 ? -9.200 -6.121 14.193 1.00 95.69 98 ARG A N 1
ATOM 825 C CA . ARG A 1 98 ? -10.485 -5.449 14.431 1.00 95.69 98 ARG A CA 1
ATOM 82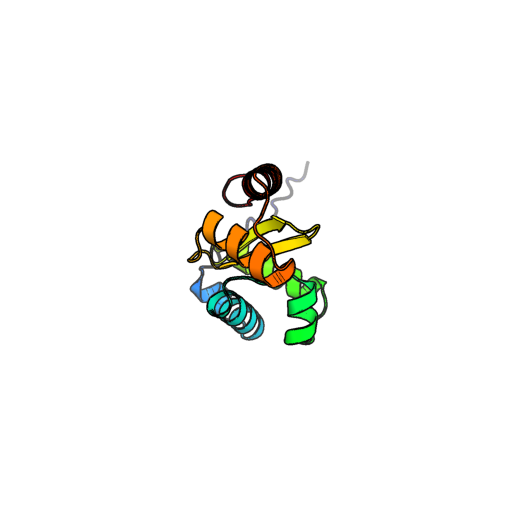6 C C . ARG A 1 98 ? -10.895 -4.590 13.245 1.00 95.69 98 ARG A C 1
ATOM 828 O O . ARG A 1 98 ? -10.084 -4.305 12.370 1.00 95.69 98 ARG A O 1
ATOM 835 N N . GLU A 1 99 ? -12.134 -4.125 13.258 1.00 95.12 99 GLU A N 1
ATOM 836 C CA . GLU A 1 99 ? -12.608 -3.128 12.299 1.00 95.12 99 GLU A CA 1
ATOM 837 C C . GLU A 1 99 ? -12.143 -1.709 12.687 1.00 95.12 99 GLU A C 1
ATOM 839 O O . GLU A 1 99 ? -11.878 -1.441 13.871 1.00 95.12 99 GLU A O 1
ATOM 844 N N . PRO A 1 100 ? -11.960 -0.807 11.703 1.00 95.88 100 PRO A N 1
ATOM 845 C CA . PRO A 1 100 ? -11.617 0.588 11.963 1.00 95.88 100 PRO A CA 1
ATOM 846 C C . PRO A 1 100 ? -12.789 1.324 12.621 1.00 95.88 100 PRO A C 1
ATOM 848 O O . PRO A 1 100 ? -13.948 1.054 12.315 1.00 95.88 100 PRO A O 1
ATOM 851 N N . SER A 1 101 ? -12.500 2.298 13.484 1.00 96.00 101 SER A N 1
ATOM 852 C CA . SER A 1 101 ? -13.530 3.243 13.929 1.00 96.00 101 SER A CA 1
ATOM 853 C C . SER A 1 101 ? -13.847 4.270 12.835 1.00 96.00 101 SER A C 1
ATOM 855 O O . SER A 1 101 ? -13.032 4.521 11.944 1.00 96.00 101 SER A O 1
ATOM 857 N N . GLU A 1 102 ? -15.003 4.932 12.922 1.00 94.69 102 GLU A N 1
ATOM 858 C CA . GLU A 1 102 ? -15.377 6.004 11.985 1.00 94.69 102 GLU A CA 1
ATOM 859 C C . GLU A 1 102 ? -14.331 7.129 11.930 1.00 94.69 102 GLU A C 1
ATOM 861 O O . GLU A 1 102 ? -13.996 7.637 10.858 1.00 94.69 102 GLU A O 1
ATOM 866 N N . GLU A 1 103 ? -13.754 7.484 13.081 1.00 94.81 103 GLU A N 1
ATOM 867 C CA . GLU A 1 103 ? -12.704 8.499 13.165 1.00 94.81 103 GLU A CA 1
ATOM 868 C C . GLU A 1 103 ? -11.430 8.059 12.425 1.00 94.81 103 GLU A C 1
ATOM 870 O O . GLU A 1 103 ? -10.774 8.863 11.758 1.00 94.81 103 GLU A O 1
ATOM 875 N N . GLU A 1 104 ? -11.075 6.776 12.513 1.00 94.25 104 GLU A N 1
ATOM 876 C CA . GLU A 1 104 ? -9.922 6.207 11.815 1.00 94.25 104 GLU A CA 1
ATOM 877 C C . GLU A 1 104 ? -10.136 6.171 10.301 1.00 94.25 104 GLU A C 1
ATOM 879 O O . GLU A 1 104 ? -9.228 6.545 9.554 1.00 94.25 104 GLU A O 1
ATOM 884 N N . VAL A 1 105 ? -11.340 5.806 9.849 1.00 95.06 105 VAL A N 1
ATOM 885 C CA . VAL A 1 105 ? -11.721 5.872 8.430 1.00 95.06 105 VAL A CA 1
ATOM 886 C C . VAL A 1 105 ? -11.614 7.310 7.923 1.00 95.06 105 VAL A C 1
ATOM 888 O O . VAL A 1 105 ? -11.010 7.563 6.878 1.00 95.06 105 VAL A O 1
ATOM 891 N N . LEU A 1 106 ? -12.135 8.278 8.681 1.00 93.81 106 LEU A N 1
ATOM 892 C CA . LEU A 1 106 ? -12.091 9.687 8.301 1.00 93.81 106 LEU A CA 1
ATOM 893 C C . LEU A 1 106 ? -10.651 10.216 8.219 1.00 93.81 106 LEU A C 1
ATOM 895 O O . LEU A 1 106 ? -10.307 10.920 7.267 1.00 93.81 106 LEU A O 1
ATOM 899 N N . LYS A 1 107 ? -9.789 9.859 9.179 1.00 93.62 107 LYS A N 1
ATOM 900 C CA . LYS A 1 107 ? -8.358 10.216 9.158 1.00 93.62 107 LYS A CA 1
ATOM 901 C C . LYS A 1 107 ? -7.628 9.584 7.971 1.00 93.62 107 LYS A C 1
ATOM 903 O O . LYS A 1 107 ? -6.838 10.263 7.311 1.00 93.62 107 LYS A O 1
ATOM 908 N N . ALA A 1 108 ? -7.907 8.317 7.669 1.00 93.75 108 ALA A N 1
ATOM 909 C CA . ALA A 1 108 ? -7.334 7.635 6.513 1.00 93.75 108 ALA A CA 1
ATOM 910 C C . ALA A 1 108 ? -7.745 8.326 5.204 1.00 93.75 108 ALA A C 1
ATOM 912 O O . ALA A 1 108 ? -6.883 8.662 4.396 1.00 93.75 108 ALA A O 1
ATOM 913 N N . ARG A 1 109 ? -9.033 8.654 5.041 1.00 93.75 109 ARG A N 1
ATOM 914 C CA . ARG A 1 109 ? -9.543 9.390 3.873 1.00 93.75 109 ARG A CA 1
ATOM 915 C C . ARG A 1 109 ? -8.876 10.753 3.698 1.00 93.75 109 ARG A C 1
ATOM 917 O O . ARG A 1 109 ? -8.396 11.053 2.612 1.00 93.75 109 ARG A O 1
ATOM 924 N N . ARG A 1 110 ? -8.767 11.548 4.767 1.00 92.50 110 ARG A N 1
ATOM 925 C CA . ARG A 1 110 ? -8.124 12.878 4.719 1.00 92.50 110 ARG A CA 1
ATOM 926 C C . ARG A 1 110 ? -6.635 12.837 4.379 1.00 92.50 110 ARG A C 1
ATOM 928 O O . ARG A 1 110 ? -6.100 13.826 3.899 1.00 92.50 110 ARG A O 1
ATOM 935 N N . SER A 1 111 ? -5.961 11.730 4.677 1.00 91.88 111 SER A N 1
ATOM 936 C CA . SER A 1 111 ? -4.528 11.562 4.413 1.00 91.88 111 SER A CA 1
ATOM 937 C C . SER A 1 111 ? -4.231 10.820 3.109 1.00 91.88 111 SER A C 1
ATOM 939 O O . SER A 1 111 ? -3.063 10.564 2.820 1.00 91.88 111 SER A O 1
ATOM 941 N N . CYS A 1 112 ? -5.261 10.452 2.341 1.00 90.81 112 CYS A N 1
ATOM 942 C CA . CYS A 1 112 ? -5.098 9.729 1.090 1.00 90.81 112 CYS A CA 1
ATOM 943 C C . CYS A 1 112 ? -4.464 10.627 0.025 1.00 90.81 112 CYS A C 1
ATOM 945 O O . CYS A 1 112 ? -4.996 11.689 -0.291 1.00 90.81 112 CYS A O 1
ATOM 947 N N . SER A 1 113 ? -3.366 10.172 -0.579 1.00 81.50 113 SER A N 1
ATOM 948 C CA . SER A 1 113 ? -2.637 10.934 -1.598 1.00 81.50 113 SER A CA 1
ATOM 949 C C . SER A 1 113 ? -3.399 11.134 -2.909 1.00 81.50 113 SER A C 1
ATOM 951 O O . SER A 1 113 ? -2.993 11.958 -3.716 1.00 81.50 113 SER A O 1
ATOM 953 N N . GLN A 1 114 ? -4.501 10.413 -3.132 1.00 72.06 114 GLN A N 1
ATOM 954 C CA . GLN A 1 114 ? -5.382 10.630 -4.287 1.00 72.06 114 GLN A CA 1
ATOM 955 C C . GLN A 1 114 ? -6.398 11.762 -4.084 1.00 72.06 114 GLN A C 1
ATOM 957 O O . GLN A 1 114 ? -7.032 12.175 -5.051 1.00 72.06 114 GLN A O 1
ATOM 962 N N . LEU A 1 115 ? -6.600 12.214 -2.843 1.00 59.34 115 LEU A N 1
ATOM 963 C CA . LEU A 1 115 ? -7.582 13.243 -2.478 1.00 59.34 115 LEU A CA 1
ATOM 964 C C . LEU A 1 115 ? -6.927 14.583 -2.098 1.00 59.34 115 LEU A C 1
ATOM 966 O O . LEU A 1 115 ? -7.631 15.500 -1.676 1.00 59.34 115 LEU A O 1
ATOM 970 N N . LEU A 1 116 ? -5.600 14.675 -2.225 1.00 53.22 116 LEU A N 1
ATOM 971 C CA . LEU A 1 116 ? -4.776 15.862 -1.983 1.00 53.22 116 LEU A CA 1
ATOM 972 C C . LEU A 1 116 ? -4.253 16.407 -3.312 1.00 53.22 116 LEU A C 1
ATOM 974 O O . LEU A 1 116 ? -4.215 17.648 -3.444 1.00 53.22 116 LEU A O 1
#

Secondary structure (DSSP, 8-state):
--------------HHHHTTSHHHHHHHHHHHHHSEE-HHHHHHHHT--HHHHHHHHHHHHHTTSEEEEEETTEEEEEETTS-HHHHHHHHHHHHHSSPPPHHHHHHHHHT-TT--